Protein AF-K2CUT9-F1 (afdb_monomer)

Sequence (124 aa):
MNIKQYYDRSAELTLQHPWYREQVERYLLGALHSDATTDVTSKKLIPRHQTSQAVIRQNQPGVLAGVEEIGWLLRKHNLLLKKLKISGRSRDILLVERTVLNTLQRLSGIATLTQQLVRKVGRY

Structure (mmCIF, N/CA/C/O backbone):
data_AF-K2CUT9-F1
#
_entry.id   AF-K2CUT9-F1
#
loop_
_atom_site.group_PDB
_atom_site.id
_atom_site.type_symbol
_atom_site.label_atom_id
_atom_site.label_alt_id
_atom_site.label_comp_id
_atom_site.label_asym_id
_atom_site.label_entity_id
_atom_site.label_seq_id
_atom_site.pdbx_PDB_ins_code
_atom_site.Cartn_x
_atom_site.Cartn_y
_atom_site.Cartn_z
_atom_site.occupancy
_atom_site.B_iso_or_equiv
_atom_site.auth_seq_id
_atom_site.auth_comp_id
_atom_site.auth_asym_id
_atom_site.auth_atom_id
_atom_site.pdbx_PDB_model_num
ATOM 1 N N . MET A 1 1 ? -7.865 15.688 31.332 1.00 53.16 1 MET A N 1
ATOM 2 C CA . MET A 1 1 ? -6.684 15.573 30.447 1.00 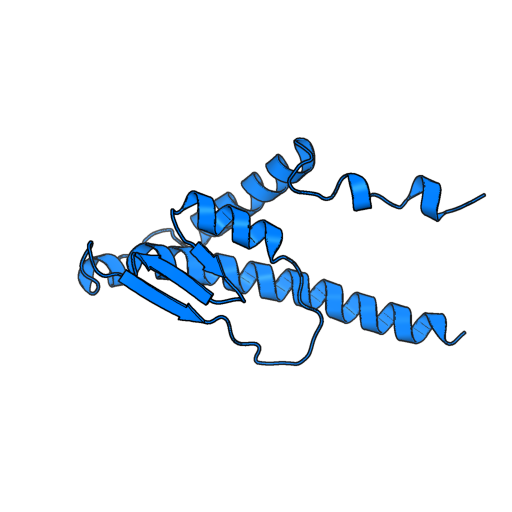53.16 1 MET A CA 1
ATOM 3 C C . MET A 1 1 ? -7.111 14.838 29.180 1.00 53.16 1 MET A C 1
ATOM 5 O O . MET A 1 1 ? -7.648 13.744 29.294 1.00 53.16 1 MET A O 1
ATOM 9 N N . ASN A 1 2 ? -7.002 15.456 27.999 1.00 73.00 2 ASN A N 1
ATOM 10 C CA . ASN A 1 2 ? -7.523 14.884 26.751 1.00 73.00 2 ASN A CA 1
ATOM 11 C C . ASN A 1 2 ? -6.479 13.949 26.121 1.00 73.00 2 ASN A C 1
ATOM 13 O O . ASN A 1 2 ? -5.518 14.410 25.515 1.00 73.00 2 ASN A O 1
ATOM 17 N N . ILE A 1 3 ? -6.665 12.635 26.275 1.00 74.38 3 ILE A N 1
ATOM 18 C CA . ILE A 1 3 ? -5.741 11.602 25.770 1.00 74.38 3 ILE A CA 1
ATOM 19 C C . ILE A 1 3 ? -5.513 11.742 24.256 1.00 74.38 3 ILE A C 1
ATOM 21 O O . ILE A 1 3 ? -4.394 11.541 23.788 1.00 74.38 3 ILE A O 1
ATOM 25 N N . LYS A 1 4 ? -6.526 12.164 23.483 1.00 72.06 4 LYS A N 1
ATOM 26 C CA . LYS A 1 4 ? -6.366 12.353 22.032 1.00 72.06 4 LYS A CA 1
ATOM 27 C C . LYS A 1 4 ? -5.315 13.406 21.696 1.00 72.06 4 LYS A C 1
ATOM 29 O O . LYS A 1 4 ? -4.566 13.219 20.754 1.00 72.06 4 LYS A O 1
ATOM 34 N N . GLN A 1 5 ? -5.202 14.464 22.493 1.00 71.69 5 GLN A N 1
ATOM 35 C CA . GLN A 1 5 ? -4.269 15.557 22.220 1.00 71.69 5 GLN A CA 1
ATOM 36 C C . GLN A 1 5 ? -2.791 15.135 22.323 1.00 71.69 5 GLN A C 1
ATOM 38 O O . GLN A 1 5 ? -1.944 15.765 21.702 1.00 71.69 5 GLN A O 1
ATOM 43 N N . TYR A 1 6 ? -2.480 14.075 23.078 1.00 74.69 6 TYR A N 1
ATOM 44 C CA . TYR A 1 6 ? -1.104 13.598 23.275 1.00 74.69 6 TYR A CA 1
ATOM 45 C C . TYR A 1 6 ? -0.740 12.377 22.420 1.00 74.69 6 TYR A C 1
ATOM 47 O O . TYR A 1 6 ? 0.433 12.181 22.118 1.00 74.69 6 TYR A O 1
ATOM 55 N N . TYR A 1 7 ? -1.723 11.554 22.040 1.00 77.75 7 TYR A N 1
ATOM 56 C CA . TYR A 1 7 ? -1.482 10.289 21.331 1.00 77.75 7 TYR A CA 1
ATOM 57 C C . TYR A 1 7 ? -1.935 10.295 19.866 1.00 77.75 7 TYR A C 1
ATOM 59 O O . TYR A 1 7 ? -1.589 9.375 19.124 1.00 77.75 7 TYR A O 1
ATOM 67 N N . ASP A 1 8 ? -2.696 11.300 19.427 1.00 84.25 8 ASP A N 1
ATOM 68 C CA . ASP A 1 8 ? -3.102 11.411 18.029 1.00 84.25 8 ASP A CA 1
ATOM 69 C C . ASP A 1 8 ? -1.947 11.940 17.171 1.00 84.25 8 ASP A C 1
ATOM 71 O O . ASP A 1 8 ? -1.636 13.129 17.151 1.00 84.25 8 ASP A O 1
ATOM 75 N N . ARG A 1 9 ? -1.301 11.019 16.454 1.00 84.25 9 ARG A N 1
ATOM 76 C CA . ARG A 1 9 ? -0.207 11.305 15.515 1.00 84.25 9 ARG A CA 1
ATOM 77 C C . ARG A 1 9 ? -0.690 11.345 14.064 1.00 84.25 9 ARG A C 1
ATOM 79 O O . ARG A 1 9 ? 0.133 11.328 13.155 1.00 84.25 9 ARG A O 1
ATOM 86 N N . SER A 1 10 ? -2.002 11.385 13.812 1.00 83.69 10 SER A N 1
ATOM 87 C CA . SER A 1 10 ? -2.563 11.323 12.450 1.00 83.69 10 SER A CA 1
ATOM 88 C C . SER A 1 10 ? -2.026 12.413 11.516 1.00 83.69 10 SER A C 1
ATOM 90 O O . SER A 1 10 ? -1.786 12.136 10.344 1.00 83.69 10 SER A O 1
ATOM 92 N N . ALA A 1 11 ? -1.750 13.613 12.035 1.00 84.88 11 ALA A N 1
ATOM 93 C CA . ALA A 1 11 ? -1.153 14.707 11.266 1.00 84.88 11 ALA A CA 1
ATOM 94 C C . ALA A 1 11 ? 0.288 14.414 10.792 1.00 84.88 11 ALA A C 1
ATOM 96 O O . ALA A 1 11 ? 0.714 14.908 9.748 1.00 84.88 11 ALA A O 1
ATOM 97 N N . GLU A 1 12 ? 1.035 13.595 11.536 1.00 86.81 12 GLU A N 1
ATOM 98 C CA . GLU A 1 12 ? 2.428 13.238 11.238 1.00 86.81 12 GLU A CA 1
ATOM 9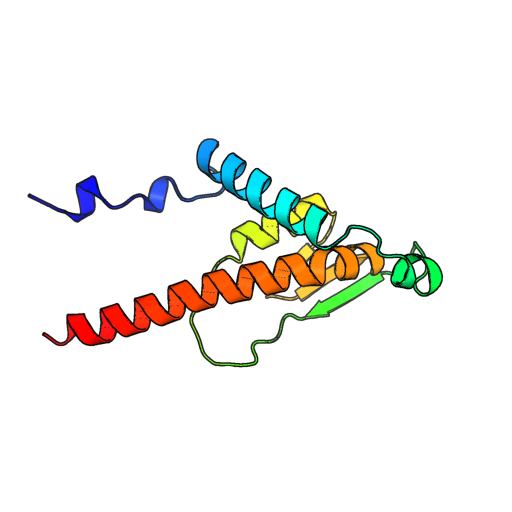9 C C . GLU A 1 12 ? 2.544 11.974 10.374 1.00 86.81 12 GLU A C 1
ATOM 101 O O . GLU A 1 12 ? 3.537 11.789 9.672 1.00 86.81 12 GLU A O 1
ATOM 106 N N . LEU A 1 13 ? 1.529 11.104 10.397 1.00 88.44 13 LEU A N 1
ATOM 107 C CA . LEU A 1 13 ? 1.477 9.848 9.639 1.00 88.44 13 LEU A CA 1
ATOM 108 C C . LEU A 1 13 ? 1.001 10.070 8.196 1.00 88.44 13 LEU A C 1
ATOM 110 O O . LEU A 1 13 ? 0.095 9.395 7.712 1.00 88.44 13 LEU A O 1
ATOM 114 N N . THR A 1 14 ? 1.602 11.042 7.512 1.00 91.56 14 THR A N 1
ATOM 115 C CA . THR A 1 14 ? 1.277 11.398 6.126 1.00 91.56 14 THR A CA 1
ATOM 116 C C . THR A 1 14 ? 2.539 11.423 5.280 1.00 91.56 14 THR A C 1
ATOM 118 O O . THR A 1 14 ? 3.611 11.805 5.755 1.00 91.56 14 THR A O 1
ATOM 121 N N . LEU A 1 15 ? 2.443 11.092 3.987 1.00 90.62 15 LEU A N 1
ATOM 122 C CA . LEU A 1 15 ? 3.614 11.154 3.099 1.00 90.62 15 LEU A CA 1
ATOM 123 C C . LEU A 1 15 ? 4.150 12.575 2.893 1.00 90.62 15 LEU A C 1
ATOM 125 O O . LEU A 1 15 ? 5.224 12.743 2.312 1.00 90.62 15 LEU A O 1
ATOM 129 N N . GLN A 1 16 ? 3.425 13.607 3.324 1.00 90.62 16 GLN A N 1
ATOM 130 C CA . GLN A 1 16 ? 3.907 14.987 3.327 1.00 90.62 16 GLN A CA 1
ATOM 131 C C . GLN A 1 16 ? 4.948 15.213 4.429 1.00 90.62 16 GLN A C 1
ATOM 133 O O . GLN A 1 16 ? 5.855 16.023 4.246 1.00 90.62 16 GLN A O 1
ATOM 138 N N . HIS A 1 17 ? 4.869 14.454 5.524 1.00 93.94 17 HIS A N 1
ATOM 139 C CA . HIS A 1 17 ? 5.803 14.553 6.633 1.00 93.94 17 HIS A CA 1
ATOM 140 C C . HIS A 1 17 ? 7.139 13.849 6.300 1.00 93.94 17 HIS A C 1
ATOM 142 O O . HIS A 1 17 ? 7.138 12.643 6.021 1.00 93.94 17 HIS A O 1
ATOM 148 N N . PRO A 1 18 ? 8.297 14.545 6.351 1.00 93.19 18 PRO A N 1
ATOM 149 C CA . PRO A 1 18 ? 9.582 14.000 5.899 1.00 93.19 18 PRO A CA 1
ATOM 150 C C . PRO A 1 18 ? 9.993 12.705 6.604 1.00 93.19 18 PRO A C 1
ATOM 152 O O . PRO A 1 18 ? 10.334 11.727 5.944 1.00 93.19 18 PRO A O 1
ATOM 155 N N . TRP A 1 19 ? 9.890 12.673 7.937 1.00 94.06 19 TRP A N 1
ATOM 156 C CA . TRP A 1 19 ? 10.247 11.492 8.730 1.00 94.06 19 TRP A CA 1
ATOM 157 C C . TRP A 1 19 ? 9.397 10.268 8.365 1.00 94.06 19 TRP A C 1
ATOM 159 O O . TRP A 1 19 ? 9.928 9.172 8.203 1.00 94.06 19 TRP A O 1
ATOM 169 N N . TYR A 1 20 ? 8.083 10.445 8.201 1.00 94.19 20 TYR A N 1
ATOM 170 C CA . TYR A 1 20 ? 7.188 9.334 7.888 1.00 94.19 20 TYR A CA 1
ATOM 171 C C . TYR A 1 20 ? 7.466 8.809 6.479 1.00 94.19 20 TYR A C 1
ATOM 173 O O . TYR A 1 20 ? 7.602 7.602 6.282 1.00 94.19 20 TYR A O 1
ATOM 181 N N . ARG A 1 21 ? 7.650 9.719 5.512 1.00 94.06 21 ARG A N 1
ATOM 182 C CA . ARG A 1 21 ? 8.057 9.365 4.150 1.00 94.06 21 ARG A CA 1
ATOM 183 C C . ARG A 1 21 ? 9.352 8.556 4.137 1.00 94.06 21 ARG A C 1
ATOM 185 O O . ARG A 1 21 ? 9.407 7.551 3.440 1.00 94.06 21 ARG A O 1
ATOM 192 N N . GLU A 1 22 ? 10.360 8.959 4.908 1.00 95.38 22 GLU A N 1
ATOM 193 C CA . GLU A 1 22 ? 11.632 8.235 4.998 1.00 95.38 22 GLU A CA 1
ATOM 194 C C . GLU A 1 22 ? 11.438 6.808 5.536 1.00 95.38 22 GLU A C 1
ATOM 196 O O . GLU A 1 22 ? 12.025 5.860 5.016 1.00 95.38 22 GLU A O 1
ATOM 201 N N . GLN A 1 23 ? 10.584 6.619 6.549 1.00 94.69 23 GLN A N 1
ATOM 202 C CA . GLN A 1 23 ? 10.268 5.278 7.057 1.00 94.69 23 GLN A CA 1
ATOM 203 C C . GLN A 1 23 ? 9.539 4.421 6.022 1.00 94.69 23 GLN A C 1
ATOM 205 O O . GLN A 1 23 ? 9.891 3.255 5.834 1.00 94.69 23 GLN A O 1
ATOM 210 N N . VAL A 1 24 ? 8.551 4.997 5.334 1.00 94.81 24 VAL A N 1
ATOM 211 C CA . VAL A 1 24 ? 7.817 4.315 4.261 1.00 94.81 24 VAL A CA 1
ATOM 212 C C . VAL A 1 24 ? 8.767 3.919 3.136 1.00 94.81 24 VAL A C 1
ATOM 214 O O . VAL A 1 24 ? 8.743 2.775 2.690 1.00 94.81 24 VAL A O 1
ATOM 217 N N . GLU A 1 25 ? 9.646 4.825 2.716 1.00 94.94 25 GLU A N 1
ATOM 218 C CA . GLU A 1 25 ? 10.653 4.561 1.693 1.00 94.94 25 GLU A CA 1
ATOM 219 C C . GLU A 1 25 ? 11.587 3.421 2.103 1.00 94.94 25 GLU A C 1
ATOM 221 O O . GLU A 1 25 ? 11.735 2.450 1.357 1.00 94.94 25 GLU A O 1
ATOM 226 N N . ARG A 1 26 ? 12.162 3.497 3.307 1.00 95.50 26 ARG A N 1
ATOM 227 C CA . ARG A 1 26 ? 13.049 2.463 3.854 1.00 95.50 26 ARG A CA 1
ATOM 228 C C . ARG A 1 26 ? 12.371 1.094 3.851 1.00 95.50 26 ARG A C 1
ATOM 230 O O . ARG A 1 26 ? 12.965 0.114 3.407 1.00 95.50 26 ARG A O 1
ATOM 237 N N . TYR A 1 27 ? 11.125 1.034 4.321 1.00 94.50 27 TYR A N 1
ATOM 238 C CA . TYR A 1 27 ? 10.365 -0.209 4.395 1.00 94.50 27 TYR A CA 1
ATOM 239 C C . TYR A 1 27 ? 10.030 -0.763 3.007 1.00 94.50 27 TYR A C 1
ATOM 241 O O . TYR A 1 27 ? 10.323 -1.923 2.730 1.00 94.50 27 TYR A O 1
ATOM 249 N N . LEU A 1 28 ? 9.437 0.049 2.126 1.00 95.00 28 LEU A N 1
ATOM 250 C CA . LEU A 1 28 ? 8.949 -0.416 0.825 1.00 95.00 28 LEU A CA 1
ATOM 251 C C . LEU A 1 28 ? 10.083 -0.796 -0.121 1.00 95.00 28 LEU A C 1
ATOM 253 O O . LEU A 1 28 ? 9.972 -1.798 -0.822 1.00 95.00 28 LEU A O 1
ATOM 257 N N . LEU A 1 29 ? 11.181 -0.037 -0.133 1.00 93.44 29 LEU A N 1
ATOM 258 C CA . LEU A 1 29 ? 12.349 -0.397 -0.936 1.00 93.44 29 LEU 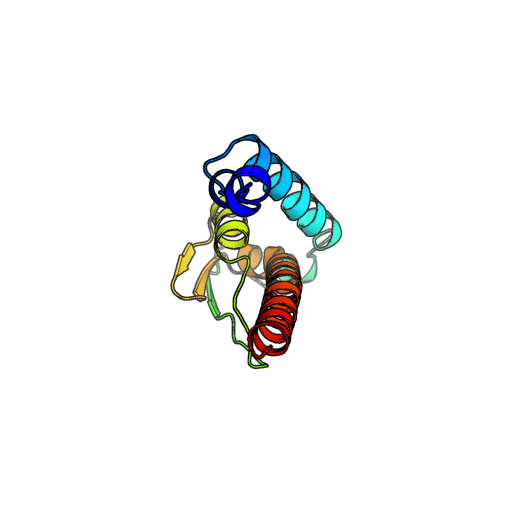A CA 1
ATOM 259 C C . LEU A 1 29 ? 13.057 -1.629 -0.382 1.00 93.44 29 LEU A C 1
ATOM 261 O O . LEU A 1 29 ? 13.495 -2.467 -1.166 1.00 93.44 29 LEU A O 1
ATOM 265 N N . GLY A 1 30 ? 13.148 -1.755 0.946 1.00 93.19 30 GLY A N 1
ATOM 266 C CA . GLY A 1 30 ? 13.681 -2.954 1.584 1.00 93.19 30 GLY A CA 1
ATOM 267 C C . GLY A 1 30 ? 12.860 -4.191 1.221 1.00 93.19 30 GLY A C 1
ATOM 268 O O . GLY A 1 30 ? 13.416 -5.180 0.753 1.00 93.19 30 GLY A O 1
ATOM 269 N N . ALA A 1 31 ? 11.534 -4.101 1.340 1.00 91.44 31 ALA A N 1
ATOM 270 C CA . ALA A 1 31 ? 10.617 -5.174 0.967 1.00 91.44 31 ALA A CA 1
ATOM 271 C C . ALA A 1 31 ? 10.712 -5.526 -0.527 1.00 91.44 31 ALA A C 1
ATOM 273 O O . ALA A 1 31 ? 10.799 -6.702 -0.871 1.00 91.44 31 ALA A O 1
ATOM 274 N N . LEU A 1 32 ? 10.778 -4.520 -1.408 1.00 91.50 32 LEU A N 1
ATOM 275 C CA . LEU A 1 32 ? 10.954 -4.746 -2.841 1.00 91.50 32 LEU A CA 1
ATOM 276 C C . LEU A 1 32 ? 12.285 -5.432 -3.147 1.00 91.50 32 LEU A C 1
ATOM 278 O O . LEU A 1 32 ? 12.323 -6.356 -3.949 1.00 91.50 32 LEU A O 1
ATOM 282 N N . HIS A 1 33 ? 13.375 -5.009 -2.511 1.00 89.50 33 HIS A N 1
ATOM 283 C CA . HIS A 1 33 ? 14.681 -5.634 -2.694 1.00 89.50 33 HIS A CA 1
ATOM 284 C C . HIS A 1 33 ? 14.672 -7.108 -2.266 1.00 89.50 33 HIS A C 1
ATOM 286 O O . HIS A 1 33 ? 15.213 -7.959 -2.975 1.00 89.50 33 HIS A O 1
ATOM 292 N N . SER A 1 34 ? 14.018 -7.415 -1.142 1.00 83.81 34 SER A N 1
ATOM 293 C CA . SER A 1 34 ? 13.834 -8.788 -0.670 1.00 83.81 34 SER A CA 1
ATOM 294 C C . SER A 1 34 ? 12.988 -9.630 -1.631 1.00 83.81 34 SER A C 1
ATOM 296 O O . SER A 1 34 ? 13.340 -10.779 -1.881 1.00 83.81 34 SER A O 1
ATOM 298 N N . ASP A 1 35 ? 11.918 -9.070 -2.202 1.00 80.62 35 ASP A N 1
ATOM 299 C CA . ASP A 1 35 ? 11.006 -9.791 -3.102 1.00 80.62 35 ASP A CA 1
ATOM 300 C C . ASP A 1 35 ? 11.546 -9.941 -4.540 1.00 80.62 35 ASP A C 1
ATOM 302 O O . ASP A 1 35 ? 11.256 -10.930 -5.216 1.00 80.62 35 ASP A O 1
ATOM 306 N N . ALA A 1 36 ? 12.314 -8.966 -5.032 1.00 71.75 36 ALA A N 1
ATOM 307 C CA . ALA A 1 36 ? 12.666 -8.816 -6.448 1.00 71.75 36 ALA A CA 1
ATOM 308 C C . ALA A 1 36 ? 14.081 -9.296 -6.811 1.00 71.75 36 ALA A C 1
ATOM 310 O O . ALA A 1 36 ? 14.635 -8.891 -7.840 1.00 71.75 36 ALA A O 1
ATOM 311 N N . THR A 1 37 ? 14.683 -10.156 -5.987 1.00 61.53 37 THR A N 1
ATOM 312 C CA . THR A 1 37 ? 16.114 -10.492 -6.057 1.00 61.53 37 THR A CA 1
ATOM 313 C C . THR A 1 37 ? 16.540 -11.027 -7.428 1.00 61.53 37 THR A C 1
ATOM 315 O O . THR A 1 37 ? 17.660 -10.755 -7.861 1.00 61.53 37 THR A O 1
ATOM 318 N N . THR A 1 38 ? 15.662 -11.701 -8.188 1.00 58.91 38 THR A N 1
ATOM 319 C CA . THR A 1 38 ? 15.842 -11.850 -9.645 1.00 58.91 38 THR A CA 1
ATOM 320 C C . THR A 1 38 ? 14.534 -12.200 -10.366 1.00 58.91 38 THR A C 1
ATOM 322 O O . THR A 1 38 ? 14.164 -13.365 -10.477 1.00 58.91 38 THR A O 1
ATOM 325 N N . ASP A 1 39 ? 13.847 -11.213 -10.946 1.00 68.19 39 ASP A N 1
ATOM 326 C CA . ASP A 1 39 ? 12.736 -11.489 -11.873 1.00 68.19 39 ASP A CA 1
ATOM 327 C C . ASP A 1 39 ? 13.274 -11.936 -13.252 1.00 68.19 39 ASP A C 1
ATOM 329 O O . ASP A 1 39 ? 13.384 -11.157 -14.206 1.00 68.19 39 ASP A O 1
ATOM 333 N N . VAL A 1 40 ? 13.738 -13.188 -13.334 1.00 73.12 40 VAL A N 1
ATOM 334 C CA . VAL A 1 40 ? 14.330 -13.773 -14.553 1.00 73.12 40 VAL A CA 1
ATOM 335 C C . VAL A 1 40 ? 13.257 -14.175 -15.565 1.00 73.12 40 VAL A C 1
ATOM 337 O O . VAL A 1 40 ? 13.489 -14.117 -16.774 1.00 73.12 40 VAL A O 1
ATOM 340 N N . THR A 1 41 ? 12.087 -14.590 -15.080 1.00 73.56 41 THR A N 1
ATOM 341 C CA . THR A 1 41 ? 10.985 -15.121 -15.889 1.00 73.56 41 THR A CA 1
ATOM 342 C C . THR A 1 41 ? 10.292 -14.009 -16.663 1.00 73.56 41 THR A C 1
ATOM 344 O O . THR A 1 41 ? 10.186 -14.115 -17.887 1.00 73.56 41 THR A O 1
ATOM 347 N N . SER A 1 42 ? 9.935 -12.889 -16.024 1.00 75.75 42 SER A N 1
ATOM 348 C CA . SER A 1 42 ? 9.322 -11.758 -16.733 1.00 75.75 42 SER A CA 1
ATOM 349 C C . SER A 1 42 ? 10.288 -11.150 -17.745 1.00 75.75 42 SER A C 1
ATOM 351 O O . SER A 1 42 ? 9.888 -10.766 -18.844 1.00 75.75 42 SER A O 1
ATOM 353 N N . LYS A 1 43 ? 11.592 -11.109 -17.437 1.00 76.69 43 LYS A N 1
ATOM 354 C CA . LYS A 1 43 ? 12.607 -10.613 -18.381 1.00 76.69 43 LYS A CA 1
ATOM 355 C C . LYS A 1 43 ? 12.695 -11.449 -19.660 1.00 76.69 43 LYS A C 1
ATOM 357 O O . LYS A 1 43 ? 13.003 -10.863 -20.702 1.00 76.69 43 LYS A O 1
ATOM 362 N N . LYS A 1 44 ? 12.436 -12.761 -19.578 1.00 79.19 44 LYS A N 1
ATOM 363 C CA . LYS A 1 44 ? 12.463 -13.697 -20.714 1.00 79.19 44 LYS A CA 1
ATOM 364 C C . LYS A 1 44 ? 11.135 -13.762 -21.473 1.00 79.19 44 LYS A C 1
ATOM 366 O O . LYS A 1 44 ? 11.164 -13.881 -22.690 1.00 79.19 44 LYS A O 1
ATOM 371 N N . LEU A 1 45 ? 10.002 -13.676 -20.777 1.00 86.12 45 LEU A N 1
ATOM 372 C CA . LEU A 1 45 ? 8.677 -13.920 -21.365 1.00 86.12 45 LEU A CA 1
ATOM 373 C C . LEU A 1 45 ? 7.950 -12.647 -21.821 1.00 86.12 45 LEU A C 1
ATOM 375 O O . LEU A 1 45 ? 7.162 -12.698 -22.759 1.00 86.12 45 LEU A O 1
ATOM 379 N N . ILE A 1 46 ? 8.202 -11.504 -21.179 1.00 87.50 46 ILE A N 1
ATOM 380 C CA . ILE A 1 46 ? 7.447 -10.262 -21.404 1.00 87.50 46 ILE A CA 1
ATOM 381 C C . ILE A 1 46 ? 8.315 -9.275 -22.190 1.00 87.50 46 ILE A C 1
ATOM 383 O O . ILE A 1 46 ? 9.363 -8.887 -21.677 1.00 87.50 46 ILE A O 1
ATOM 387 N N . PRO A 1 47 ? 7.941 -8.796 -23.387 1.00 88.62 47 PRO A N 1
ATOM 388 C CA . PRO A 1 47 ? 8.685 -7.757 -24.106 1.00 88.62 47 PRO A CA 1
ATOM 389 C C . PRO A 1 47 ? 8.873 -6.465 -23.291 1.00 88.62 47 PRO A C 1
ATOM 391 O O . PRO A 1 47 ? 8.000 -6.060 -22.525 1.00 88.62 47 PRO A O 1
ATOM 394 N N . ARG A 1 48 ? 10.011 -5.773 -23.463 1.00 83.75 48 ARG A N 1
ATOM 395 C CA . ARG A 1 48 ? 10.349 -4.552 -22.688 1.00 83.75 48 ARG A CA 1
ATOM 396 C C . ARG A 1 48 ? 9.328 -3.418 -22.843 1.00 83.75 48 ARG A C 1
ATOM 398 O O . ARG A 1 48 ? 9.172 -2.614 -21.931 1.00 83.75 48 ARG A O 1
ATOM 405 N N . HIS A 1 49 ? 8.677 -3.350 -23.997 1.00 88.81 49 HIS A N 1
ATOM 406 C CA . HIS A 1 49 ? 7.744 -2.289 -24.390 1.00 88.81 49 HIS A CA 1
ATOM 407 C C . HIS A 1 49 ? 6.280 -2.654 -24.110 1.00 88.81 49 HIS A C 1
ATOM 409 O O . HIS A 1 49 ? 5.405 -1.813 -24.292 1.00 88.81 49 HIS A O 1
ATOM 415 N N . GLN A 1 50 ? 5.997 -3.885 -23.666 1.00 93.50 50 GLN A N 1
ATOM 416 C CA . GLN A 1 50 ? 4.628 -4.314 -23.408 1.00 93.50 50 GLN A CA 1
ATOM 417 C C . GLN A 1 50 ? 4.057 -3.567 -22.200 1.00 93.50 50 GLN A C 1
ATOM 419 O O . GLN A 1 50 ? 4.551 -3.698 -21.075 1.00 93.50 50 GLN A O 1
ATOM 424 N N . THR A 1 51 ? 2.968 -2.837 -22.413 1.00 94.88 51 THR A N 1
ATOM 425 C CA . THR A 1 51 ? 2.177 -2.216 -21.350 1.00 94.88 51 THR A CA 1
ATOM 426 C C . THR A 1 51 ? 0.992 -3.096 -20.976 1.00 94.88 51 THR A C 1
ATOM 428 O O . THR A 1 51 ? 0.506 -3.894 -21.778 1.00 94.88 51 THR A O 1
ATOM 431 N N . SER A 1 52 ? 0.543 -2.984 -19.731 1.00 95.12 52 SER A N 1
ATOM 432 C CA . SER A 1 52 ? -0.629 -3.705 -19.242 1.00 95.12 52 SER A CA 1
ATOM 433 C C . SER A 1 52 ? -1.351 -2.914 -18.160 1.00 95.12 52 SER A C 1
ATOM 435 O O . SER A 1 52 ? -0.869 -1.888 -17.664 1.00 95.12 52 SER A O 1
ATOM 437 N N . GLN A 1 53 ? -2.548 -3.394 -17.833 1.00 96.81 53 GLN A N 1
ATOM 438 C CA . GLN A 1 53 ? -3.329 -2.929 -16.705 1.00 96.81 53 GLN A CA 1
ATOM 439 C C . GLN A 1 53 ? -3.582 -4.103 -15.761 1.00 96.81 53 GLN A C 1
ATOM 441 O O . GLN A 1 53 ? -4.115 -5.130 -16.174 1.00 96.81 53 GLN A O 1
ATOM 446 N N . ALA A 1 54 ? -3.244 -3.921 -14.490 1.00 96.00 54 ALA A N 1
ATOM 447 C CA . ALA A 1 54 ? -3.579 -4.840 -13.413 1.00 96.00 54 ALA A C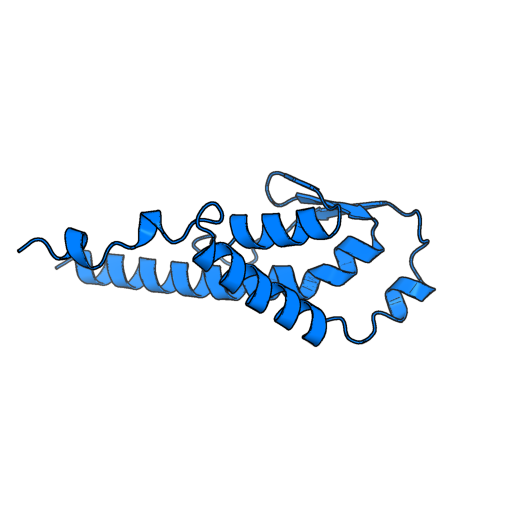A 1
ATOM 448 C C . ALA A 1 54 ? -4.697 -4.252 -12.547 1.00 96.00 54 ALA A C 1
ATOM 450 O O . ALA A 1 54 ? -4.829 -3.034 -12.413 1.00 96.00 54 ALA A O 1
ATOM 451 N N . VAL A 1 55 ? -5.513 -5.120 -11.952 1.00 96.75 55 VAL A N 1
ATOM 452 C CA . VAL A 1 55 ? -6.598 -4.729 -11.045 1.00 96.75 55 VAL A CA 1
ATOM 453 C C . VAL A 1 55 ? -6.397 -5.446 -9.723 1.00 96.75 55 VAL A C 1
ATOM 455 O O . VAL A 1 55 ? -6.421 -6.673 -9.680 1.00 96.75 55 VAL A O 1
ATOM 458 N N . ILE A 1 56 ? -6.249 -4.683 -8.644 1.00 95.88 56 ILE A N 1
ATOM 459 C CA . ILE A 1 56 ? -6.213 -5.245 -7.297 1.00 95.88 56 ILE A CA 1
ATOM 460 C C . ILE A 1 56 ? -7.651 -5.590 -6.910 1.00 95.88 56 ILE A C 1
ATOM 462 O O . ILE A 1 56 ? -8.516 -4.714 -6.844 1.00 95.88 56 ILE A O 1
ATOM 466 N N . ARG A 1 57 ? -7.911 -6.878 -6.677 1.00 95.38 57 ARG A N 1
ATOM 467 C CA . ARG A 1 57 ? -9.213 -7.380 -6.230 1.00 95.38 57 ARG A CA 1
ATOM 468 C C . ARG A 1 57 ? -9.139 -7.825 -4.779 1.00 95.38 57 ARG A C 1
ATOM 470 O O . ARG A 1 57 ? -8.183 -8.469 -4.359 1.00 95.38 57 ARG A O 1
ATOM 477 N N . GLN A 1 58 ? -10.171 -7.475 -4.025 1.00 93.12 58 GLN A N 1
ATOM 478 C CA . GLN A 1 58 ? -10.340 -7.904 -2.648 1.00 93.12 58 GLN A CA 1
ATOM 479 C C . GLN A 1 58 ? -11.002 -9.285 -2.622 1.00 93.12 58 GLN A C 1
ATOM 481 O O . GLN A 1 58 ? -12.094 -9.450 -3.158 1.00 93.12 58 GLN A O 1
ATOM 486 N N . ASN A 1 59 ? -10.356 -10.255 -1.972 1.00 93.50 59 ASN A N 1
ATOM 487 C CA . ASN A 1 59 ? -10.885 -11.620 -1.841 1.00 93.50 59 ASN A CA 1
ATOM 488 C C . ASN A 1 59 ? -11.654 -11.851 -0.531 1.00 93.50 59 ASN A C 1
ATOM 490 O O . ASN A 1 59 ? -12.326 -12.866 -0.387 1.00 93.50 59 ASN A O 1
ATOM 494 N N . GLN A 1 60 ? -11.544 -10.935 0.435 1.00 94.12 60 GLN A N 1
ATOM 495 C CA . GLN A 1 60 ? -12.202 -11.023 1.740 1.00 94.12 60 GLN A CA 1
ATOM 496 C C . GLN A 1 60 ? -12.626 -9.631 2.218 1.00 94.12 60 GLN A C 1
ATOM 498 O O . GLN A 1 60 ? -11.857 -8.687 2.027 1.00 94.12 60 GLN A O 1
ATOM 503 N N . PRO A 1 61 ? -13.801 -9.476 2.854 1.00 95.25 61 PRO A N 1
ATOM 504 C CA . PRO A 1 61 ? -14.260 -8.184 3.359 1.00 95.25 61 PRO A CA 1
ATOM 505 C C . PRO A 1 61 ? -13.330 -7.643 4.453 1.00 95.25 61 PRO A C 1
ATOM 507 O O . PRO A 1 61 ? -12.800 -8.396 5.267 1.00 95.25 61 PRO A O 1
ATOM 510 N N . GLY A 1 62 ? -13.151 -6.323 4.492 1.00 94.88 62 GLY A N 1
ATOM 511 C CA . GLY A 1 62 ? -12.242 -5.670 5.431 1.00 94.88 62 GLY A CA 1
ATOM 512 C C . GLY A 1 62 ? -12.082 -4.176 5.165 1.00 94.88 62 GLY A C 1
ATOM 513 O O . GLY A 1 62 ? -12.672 -3.629 4.232 1.00 94.88 62 GLY A O 1
ATOM 514 N N . VAL A 1 63 ? -11.276 -3.528 6.000 1.00 97.00 63 VAL A N 1
ATOM 515 C CA . VAL A 1 63 ? -10.898 -2.117 5.882 1.00 97.00 63 VAL A CA 1
ATOM 516 C C . VAL A 1 63 ? -9.651 -2.009 5.015 1.00 97.00 63 VAL A C 1
ATOM 518 O O . VAL A 1 63 ? -8.617 -2.578 5.349 1.00 97.00 63 VAL A O 1
ATOM 521 N N . LEU A 1 64 ? -9.743 -1.262 3.915 1.00 96.25 64 LEU A N 1
ATOM 522 C CA . LEU A 1 64 ? -8.603 -0.985 3.045 1.00 96.25 64 LEU A CA 1
ATOM 523 C C . LEU A 1 64 ? -7.673 0.045 3.701 1.00 96.25 64 LEU A C 1
ATOM 525 O O . LEU A 1 64 ? -8.110 1.146 4.031 1.00 96.25 64 LEU A O 1
ATOM 529 N N . ALA A 1 65 ? -6.393 -0.298 3.837 1.00 95.94 65 ALA A N 1
ATOM 530 C CA . ALA A 1 65 ? -5.353 0.594 4.348 1.00 95.94 65 ALA A CA 1
ATOM 531 C C . ALA A 1 65 ? -4.046 0.435 3.554 1.00 95.94 65 ALA A C 1
ATOM 533 O O . ALA A 1 65 ? -3.797 -0.623 2.972 1.00 95.94 65 ALA A O 1
ATOM 534 N N . GLY A 1 66 ? -3.212 1.481 3.530 1.00 94.75 66 GLY A N 1
ATOM 535 C CA . GLY A 1 66 ? -1.904 1.452 2.860 1.00 94.75 66 GLY A CA 1
ATOM 536 C C . GLY A 1 66 ? -1.887 1.904 1.394 1.00 94.75 66 GLY A C 1
ATOM 537 O O . GLY A 1 66 ? -0.917 1.656 0.677 1.00 94.75 66 GLY A O 1
ATOM 538 N N . VAL A 1 67 ? -2.983 2.490 0.898 1.00 95.81 67 VAL A N 1
ATOM 539 C CA . VAL A 1 67 ? -3.140 2.858 -0.524 1.00 95.81 67 VAL A CA 1
ATOM 540 C C . VAL A 1 67 ? -2.234 4.025 -0.922 1.00 95.81 67 VAL A C 1
ATOM 542 O O . VAL A 1 67 ? -1.802 4.113 -2.073 1.00 95.81 67 VAL A O 1
ATOM 545 N N . GLU A 1 68 ? -1.945 4.932 0.005 1.00 94.62 68 GLU A N 1
ATOM 546 C CA . GLU A 1 68 ? -1.130 6.110 -0.275 1.00 94.62 68 GLU A CA 1
ATOM 547 C C . GLU A 1 68 ? 0.347 5.721 -0.442 1.00 94.62 68 GLU A C 1
ATOM 549 O O . GLU A 1 68 ? 1.012 6.132 -1.398 1.00 94.62 68 GLU A O 1
ATOM 554 N N . GLU A 1 69 ? 0.817 4.847 0.441 1.00 95.19 69 GLU A N 1
ATOM 555 C CA . GLU A 1 69 ? 2.169 4.318 0.545 1.00 95.19 69 GLU A CA 1
ATOM 556 C C . GLU A 1 69 ? 2.507 3.445 -0.665 1.00 95.19 69 GLU A C 1
ATOM 558 O O . GLU A 1 69 ? 3.525 3.660 -1.327 1.00 95.19 69 GLU A O 1
ATOM 563 N N . ILE A 1 70 ? 1.614 2.525 -1.050 1.00 96.19 70 ILE A N 1
ATOM 564 C CA . ILE A 1 70 ? 1.792 1.778 -2.306 1.00 96.19 70 ILE A CA 1
ATOM 565 C C . ILE A 1 70 ? 1.676 2.700 -3.521 1.00 96.19 70 ILE A C 1
ATOM 567 O O . ILE A 1 70 ? 2.403 2.524 -4.494 1.00 96.19 70 ILE A O 1
ATOM 571 N N . GLY A 1 71 ? 0.832 3.736 -3.463 1.00 96.12 71 GLY A N 1
ATOM 572 C CA . GLY A 1 71 ? 0.760 4.763 -4.499 1.00 96.12 71 GLY A CA 1
ATOM 573 C C . GLY A 1 71 ? 2.093 5.490 -4.700 1.00 96.12 71 GLY A C 1
ATOM 574 O O . GLY A 1 71 ? 2.454 5.807 -5.834 1.00 96.12 71 GLY A O 1
ATOM 575 N N . TRP A 1 72 ? 2.849 5.723 -3.627 1.00 95.44 72 TRP A N 1
ATOM 576 C CA . TRP A 1 72 ? 4.199 6.282 -3.698 1.00 95.44 72 TRP A CA 1
ATOM 577 C C . TRP A 1 72 ? 5.188 5.329 -4.372 1.00 95.44 72 TRP A C 1
ATOM 579 O O . TRP A 1 72 ? 5.890 5.752 -5.293 1.00 95.44 72 TRP A O 1
ATOM 589 N N . LEU A 1 73 ? 5.187 4.045 -3.996 1.00 95.56 73 LEU A N 1
ATOM 590 C CA . LEU A 1 73 ? 6.051 3.034 -4.618 1.00 95.56 73 LEU A CA 1
ATOM 591 C C . LEU A 1 73 ? 5.770 2.907 -6.120 1.00 95.56 73 LEU A C 1
ATOM 593 O O . LEU A 1 73 ? 6.690 2.929 -6.933 1.00 95.56 73 LEU A O 1
ATOM 597 N N . LEU A 1 74 ? 4.492 2.847 -6.499 1.00 96.38 74 LEU A N 1
ATOM 598 C CA . LEU A 1 74 ? 4.071 2.761 -7.897 1.00 96.38 74 LEU A CA 1
ATOM 599 C C . LEU A 1 74 ? 4.575 3.958 -8.711 1.00 96.38 74 LEU A C 1
ATOM 601 O O . LEU A 1 74 ? 5.174 3.765 -9.769 1.00 96.38 74 LEU A O 1
ATOM 605 N N . ARG A 1 75 ? 4.427 5.186 -8.195 1.00 95.69 75 ARG A N 1
ATOM 606 C CA . ARG A 1 75 ? 4.952 6.390 -8.861 1.00 95.69 75 ARG A CA 1
ATOM 607 C C . ARG A 1 75 ? 6.468 6.334 -9.046 1.00 95.69 75 ARG A C 1
ATOM 609 O O . ARG A 1 75 ? 6.948 6.705 -10.113 1.00 95.69 75 ARG A O 1
ATOM 616 N N . LYS A 1 76 ? 7.213 5.823 -8.059 1.00 94.00 76 LYS A N 1
ATOM 617 C CA . LYS A 1 76 ? 8.675 5.656 -8.146 1.00 94.00 76 LYS A CA 1
ATOM 618 C C . LYS A 1 76 ? 9.101 4.710 -9.279 1.00 94.00 76 LYS A C 1
ATOM 620 O O . LYS A 1 76 ? 10.171 4.890 -9.849 1.00 94.00 76 LYS A O 1
ATOM 625 N N . HIS A 1 77 ? 8.240 3.762 -9.650 1.00 93.81 77 HIS A N 1
ATOM 626 C CA . HIS A 1 77 ? 8.440 2.827 -10.762 1.00 93.81 77 HIS A CA 1
ATOM 627 C C . HIS A 1 77 ? 7.698 3.225 -12.055 1.00 93.81 77 HIS A C 1
ATOM 629 O O . HIS A 1 77 ? 7.529 2.395 -12.943 1.00 93.81 77 HIS A O 1
ATOM 635 N N . ASN A 1 78 ? 7.277 4.489 -12.201 1.00 95.31 78 ASN A N 1
ATOM 636 C CA . ASN A 1 78 ? 6.529 4.994 -13.365 1.00 95.31 78 ASN A CA 1
ATOM 637 C C . ASN A 1 78 ? 5.200 4.257 -13.627 1.00 95.31 78 ASN A C 1
ATOM 639 O O . ASN A 1 78 ? 4.763 4.118 -14.772 1.00 95.31 78 ASN A O 1
ATOM 643 N N . LEU A 1 79 ? 4.548 3.787 -12.564 1.00 96.56 79 LEU A N 1
ATOM 644 C CA . LEU A 1 79 ? 3.244 3.137 -12.610 1.00 96.56 79 LEU A CA 1
ATOM 645 C C . LEU A 1 79 ? 2.150 4.092 -12.120 1.00 96.56 79 LEU A C 1
ATOM 647 O O . LEU A 1 79 ? 2.322 4.837 -11.154 1.00 96.56 79 LEU A O 1
ATOM 651 N N . LEU A 1 80 ? 0.994 4.047 -12.780 1.00 96.38 80 LEU A N 1
ATOM 652 C CA . LEU A 1 80 ? -0.164 4.879 -12.462 1.00 96.38 80 LEU A CA 1
ATOM 653 C C . LEU A 1 80 ? -1.200 4.070 -11.686 1.00 96.38 80 LEU A C 1
ATOM 655 O O . LEU A 1 80 ? -1.673 3.049 -12.180 1.00 96.38 80 LEU A O 1
ATOM 659 N N . LEU A 1 81 ? -1.602 4.554 -10.509 1.00 96.94 81 LEU A N 1
ATOM 660 C CA . LEU A 1 81 ? -2.678 3.969 -9.708 1.00 96.94 81 LEU A CA 1
ATOM 661 C C . LEU A 1 81 ? -3.963 4.794 -9.845 1.00 96.94 81 LEU A C 1
ATOM 663 O O . LEU A 1 81 ? -3.994 5.967 -9.479 1.00 96.94 81 LEU A O 1
ATOM 667 N N . LYS A 1 82 ? -5.053 4.175 -10.309 1.00 95.25 82 LYS A N 1
ATOM 668 C CA . LYS A 1 82 ? -6.389 4.790 -10.361 1.00 95.25 82 LYS A CA 1
ATOM 669 C C . LYS A 1 82 ? -7.455 3.781 -9.958 1.00 95.25 82 LYS A C 1
ATOM 671 O O . LYS A 1 82 ? -7.643 2.785 -10.644 1.00 95.25 82 LYS A O 1
ATOM 676 N N . LYS A 1 83 ? -8.194 4.048 -8.873 1.00 92.31 83 LYS A N 1
ATOM 677 C CA . LYS A 1 83 ? -9.260 3.158 -8.359 1.00 92.31 83 LYS A CA 1
ATOM 678 C C . LYS A 1 83 ? -8.805 1.687 -8.249 1.00 92.31 83 LYS A C 1
ATOM 680 O O .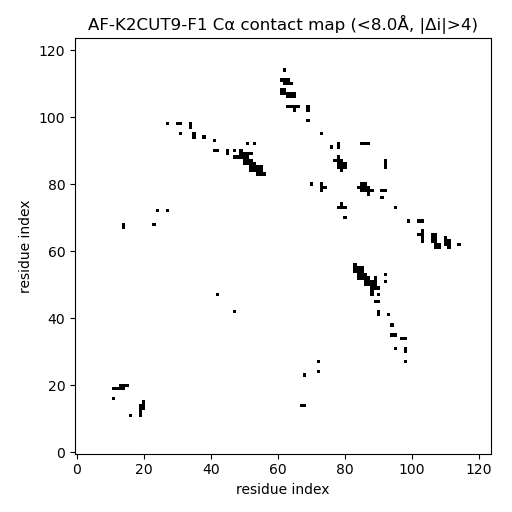 LYS A 1 83 ? -9.459 0.806 -8.797 1.00 92.31 83 LYS A O 1
ATOM 685 N N . LEU A 1 84 ? -7.655 1.440 -7.612 1.00 93.94 84 LEU A N 1
ATOM 686 C CA . LEU A 1 84 ? -7.040 0.103 -7.484 1.00 93.94 84 LEU A CA 1
ATOM 687 C C . LEU A 1 84 ? -6.663 -0.584 -8.812 1.00 93.94 84 LEU A C 1
ATOM 689 O O . LEU A 1 84 ? -6.364 -1.777 -8.840 1.00 93.94 84 LEU A O 1
ATOM 693 N N . LYS A 1 85 ? -6.633 0.170 -9.914 1.00 96.88 85 LYS A N 1
ATOM 694 C CA . LYS A 1 85 ? -6.059 -0.264 -11.186 1.00 96.88 85 LYS A CA 1
ATOM 695 C C . LYS A 1 85 ? -4.663 0.313 -11.333 1.00 96.88 85 LYS A C 1
ATOM 697 O O . LYS A 1 85 ? -4.488 1.519 -11.156 1.00 96.88 85 LYS A O 1
ATOM 702 N N . ILE A 1 86 ? -3.704 -0.538 -11.665 1.00 97.50 86 ILE A N 1
ATOM 703 C CA . ILE A 1 86 ? -2.316 -0.168 -11.929 1.00 97.50 86 ILE A CA 1
ATOM 704 C C . ILE A 1 86 ? -2.102 -0.228 -13.438 1.00 97.50 86 ILE A C 1
ATOM 706 O O . ILE A 1 86 ? -2.413 -1.245 -14.050 1.00 97.50 86 ILE A O 1
ATOM 710 N N . SER A 1 87 ? -1.572 0.836 -14.034 1.00 97.31 87 SER A N 1
ATOM 711 C CA . SER A 1 87 ? -1.234 0.892 -15.460 1.00 97.31 87 SER A CA 1
ATOM 712 C C . SER A 1 87 ? 0.236 1.262 -15.651 1.00 97.31 87 SER A C 1
ATOM 714 O O . SER A 1 87 ? 0.740 2.153 -14.967 1.00 97.31 87 SER A O 1
ATOM 716 N N . GLY A 1 88 ? 0.912 0.620 -16.606 1.00 96.06 88 GLY A N 1
ATOM 717 C CA . GLY A 1 88 ? 2.312 0.903 -16.931 1.00 96.06 88 GLY A CA 1
ATOM 718 C C . GLY A 1 88 ? 2.992 -0.244 -17.675 1.00 96.06 88 GLY A C 1
ATOM 719 O O . GLY A 1 88 ? 2.323 -1.043 -18.335 1.00 96.06 88 GLY A O 1
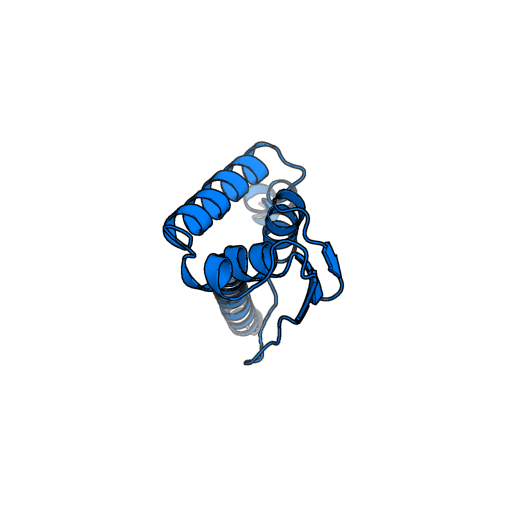ATOM 720 N N . ARG A 1 89 ? 4.327 -0.324 -17.604 1.00 95.00 89 ARG A N 1
ATOM 721 C CA . ARG A 1 89 ? 5.078 -1.428 -18.222 1.00 95.00 89 ARG A CA 1
ATOM 722 C C . ARG A 1 89 ? 4.788 -2.723 -17.475 1.00 95.00 89 ARG A C 1
ATOM 724 O O . ARG A 1 89 ? 4.870 -2.771 -16.253 1.00 95.00 89 ARG A O 1
ATOM 731 N N . SER A 1 90 ? 4.529 -3.791 -18.218 1.00 93.88 90 SER A N 1
ATOM 732 C CA . SER A 1 90 ? 4.140 -5.084 -17.644 1.00 93.88 90 SER A CA 1
ATOM 733 C C . SER A 1 90 ? 5.214 -5.657 -16.72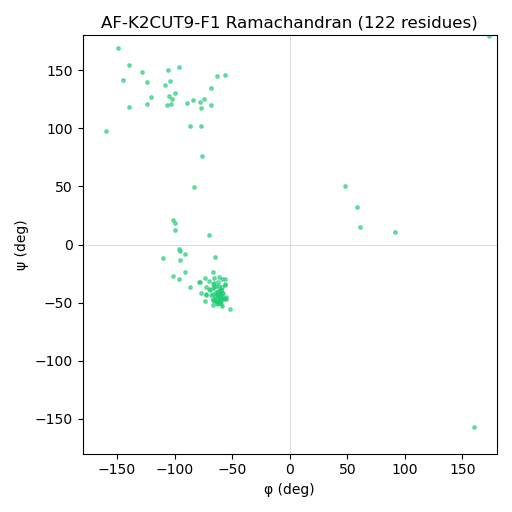1 1.00 93.88 90 SER A C 1
ATOM 735 O O . SER A 1 90 ? 4.896 -6.178 -15.661 1.00 93.88 90 SER A O 1
ATOM 737 N N . ARG A 1 91 ? 6.493 -5.489 -17.081 1.00 91.81 91 ARG A N 1
ATOM 738 C CA . ARG A 1 91 ? 7.619 -5.904 -16.231 1.00 91.81 91 ARG A CA 1
ATOM 739 C C . ARG A 1 91 ? 7.653 -5.150 -14.902 1.00 91.81 91 ARG A C 1
ATOM 741 O O . ARG A 1 91 ? 7.922 -5.762 -13.882 1.00 91.81 91 ARG A O 1
ATOM 748 N N . ASP A 1 92 ? 7.362 -3.852 -14.916 1.00 92.88 92 ASP A N 1
ATOM 749 C CA . ASP A 1 92 ? 7.381 -3.028 -13.705 1.00 92.88 92 ASP A CA 1
ATOM 750 C C . ASP A 1 92 ? 6.178 -3.355 -12.809 1.00 92.88 92 ASP A C 1
ATOM 752 O O . ASP A 1 92 ? 6.322 -3.407 -11.593 1.00 92.88 92 ASP A O 1
ATOM 756 N N . ILE A 1 93 ? 5.011 -3.644 -13.402 1.00 94.50 93 ILE A N 1
ATOM 757 C CA . ILE A 1 93 ? 3.823 -4.110 -12.668 1.00 94.50 93 ILE A CA 1
ATOM 758 C C . ILE A 1 93 ? 4.113 -5.432 -11.947 1.00 94.50 93 ILE A C 1
ATOM 760 O O . ILE A 1 93 ? 3.842 -5.532 -10.753 1.00 94.50 93 ILE A O 1
ATOM 764 N N . LEU A 1 94 ? 4.679 -6.420 -12.648 1.00 92.56 94 LEU A N 1
ATOM 765 C CA . LEU A 1 94 ? 5.008 -7.730 -12.071 1.00 92.56 94 LEU A CA 1
ATOM 766 C C . LEU A 1 94 ? 6.116 -7.633 -11.013 1.00 92.56 94 LEU A C 1
ATOM 768 O O . LEU A 1 94 ? 6.039 -8.293 -9.981 1.00 92.56 94 LEU A O 1
ATOM 772 N N . LEU A 1 95 ? 7.104 -6.761 -11.231 1.00 92.06 95 LEU A N 1
ATOM 773 C CA . LEU A 1 95 ? 8.197 -6.516 -10.290 1.00 92.06 95 LEU A CA 1
ATOM 774 C C . LEU A 1 95 ? 7.686 -6.087 -8.909 1.00 92.06 95 LEU A C 1
ATOM 776 O O . LEU A 1 95 ? 8.170 -6.575 -7.892 1.00 92.06 95 LEU A O 1
ATOM 780 N N . VAL A 1 96 ? 6.727 -5.158 -8.872 1.00 93.94 96 VAL A N 1
ATOM 781 C CA . VAL A 1 96 ? 6.219 -4.585 -7.614 1.00 93.94 96 VAL A CA 1
ATOM 782 C C . VAL A 1 96 ? 5.018 -5.340 -7.045 1.00 93.94 96 VAL A C 1
ATOM 784 O O . VAL A 1 96 ? 4.593 -5.037 -5.931 1.00 93.94 96 VAL A O 1
ATOM 787 N N . GLU A 1 97 ? 4.455 -6.299 -7.786 1.00 94.31 97 GLU A N 1
ATOM 788 C CA . GLU A 1 97 ? 3.195 -6.975 -7.459 1.00 94.31 97 GLU A CA 1
ATOM 789 C C . GLU A 1 97 ? 3.196 -7.534 -6.034 1.00 94.31 97 GLU A C 1
ATOM 791 O O . GLU A 1 97 ? 2.329 -7.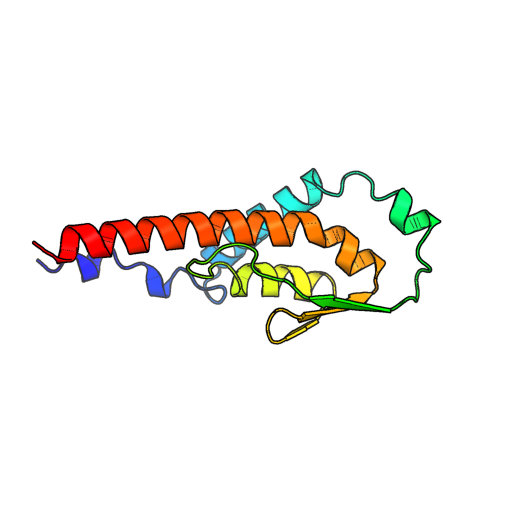193 -5.225 1.00 94.31 97 GLU A O 1
ATOM 796 N N . ARG A 1 98 ? 4.194 -8.363 -5.710 1.00 93.69 98 ARG A N 1
ATOM 797 C CA . ARG A 1 98 ? 4.276 -9.047 -4.417 1.00 93.69 98 ARG A CA 1
ATOM 798 C C . ARG A 1 98 ? 4.422 -8.061 -3.267 1.00 93.69 98 ARG A C 1
ATOM 800 O O . ARG A 1 98 ? 3.684 -8.152 -2.290 1.00 93.69 98 ARG A O 1
ATOM 807 N N . THR A 1 99 ? 5.295 -7.073 -3.418 1.00 94.62 99 THR A N 1
ATOM 808 C CA . THR A 1 99 ? 5.512 -6.043 -2.401 1.00 94.62 99 THR A CA 1
ATOM 809 C C . THR A 1 99 ? 4.252 -5.206 -2.168 1.00 94.62 99 THR A C 1
ATOM 811 O O . THR A 1 99 ? 3.883 -4.956 -1.017 1.00 94.62 99 THR A O 1
ATOM 814 N N . VAL A 1 100 ? 3.543 -4.817 -3.236 1.00 95.81 100 VAL A N 1
ATOM 815 C CA . VAL A 1 100 ? 2.274 -4.074 -3.145 1.00 95.81 100 VAL A CA 1
ATOM 816 C C . VAL A 1 100 ? 1.199 -4.906 -2.447 1.00 95.81 100 VAL A C 1
ATOM 818 O O . VAL A 1 100 ? 0.555 -4.408 -1.522 1.00 95.81 100 VAL A O 1
ATOM 821 N N . LEU A 1 101 ? 1.016 -6.169 -2.847 1.00 95.25 101 LEU A N 1
ATOM 822 C CA . LEU A 1 101 ? 0.010 -7.052 -2.255 1.00 95.25 101 LEU A CA 1
ATOM 823 C C . LEU A 1 101 ? 0.307 -7.343 -0.783 1.00 95.25 101 LEU A C 1
ATOM 825 O O . LEU A 1 101 ? -0.578 -7.159 0.050 1.00 95.25 101 LEU A O 1
ATOM 829 N N . ASN A 1 102 ? 1.542 -7.716 -0.447 1.00 94.75 102 ASN A N 1
ATOM 830 C CA . ASN A 1 102 ? 1.949 -8.003 0.930 1.00 94.75 102 ASN A CA 1
ATOM 831 C C . ASN A 1 102 ? 1.745 -6.788 1.844 1.00 94.75 102 ASN A C 1
ATOM 833 O O . ASN A 1 102 ? 1.224 -6.914 2.955 1.00 94.75 102 ASN A O 1
ATOM 837 N N . THR A 1 103 ? 2.106 -5.595 1.360 1.00 95.44 103 THR A N 1
ATOM 838 C CA . THR A 1 103 ? 1.920 -4.346 2.109 1.00 95.44 103 THR A CA 1
ATOM 839 C C . THR A 1 103 ? 0.439 -4.061 2.352 1.00 95.44 103 THR A C 1
ATOM 841 O O . THR A 1 103 ? 0.034 -3.849 3.497 1.00 95.44 103 THR A O 1
ATOM 844 N N . LEU A 1 104 ? -0.386 -4.101 1.299 1.00 96.31 104 LEU A N 1
ATOM 845 C CA . LEU A 1 104 ? -1.826 -3.852 1.406 1.00 96.31 104 LEU A CA 1
ATOM 846 C C . LEU A 1 104 ? -2.517 -4.865 2.316 1.00 96.31 104 LEU A C 1
ATOM 848 O O . LEU A 1 104 ? -3.330 -4.471 3.148 1.00 96.31 104 LEU A O 1
ATOM 852 N N . GLN A 1 105 ? -2.193 -6.152 2.186 1.00 95.75 105 GLN A N 1
ATOM 853 C CA . GLN A 1 105 ? -2.764 -7.216 3.011 1.00 95.75 105 GLN A CA 1
ATOM 854 C C . GLN A 1 105 ? -2.442 -7.008 4.488 1.00 95.75 105 GLN A C 1
ATOM 856 O O . GLN A 1 105 ? -3.346 -7.036 5.322 1.00 95.75 105 GLN A O 1
ATOM 861 N N . ARG A 1 106 ? -1.172 -6.744 4.817 1.00 95.75 106 ARG A N 1
ATOM 862 C CA . ARG A 1 106 ? -0.737 -6.527 6.200 1.00 95.75 106 ARG A CA 1
ATOM 863 C C . ARG A 1 106 ? -1.417 -5.306 6.819 1.00 95.75 106 ARG A C 1
ATOM 865 O O . ARG A 1 106 ? -1.979 -5.412 7.907 1.00 95.75 106 ARG A O 1
ATOM 872 N N . LEU A 1 107 ? -1.392 -4.162 6.134 1.00 96.44 107 LEU A N 1
ATOM 873 C CA . LEU A 1 107 ? -1.973 -2.919 6.652 1.00 96.44 107 LEU A CA 1
ATOM 874 C C . LEU A 1 107 ? -3.498 -3.008 6.765 1.00 96.44 107 LEU A C 1
ATOM 876 O O . LEU A 1 107 ? -4.064 -2.626 7.789 1.00 96.44 107 LEU A O 1
ATOM 880 N N . SER A 1 108 ? -4.159 -3.578 5.757 1.00 97.31 108 SER A N 1
ATOM 881 C CA . SER A 1 108 ? -5.612 -3.789 5.775 1.00 97.31 108 SER A CA 1
ATOM 882 C C . SER A 1 108 ? -6.027 -4.788 6.857 1.00 97.31 108 SER A C 1
ATOM 884 O O . SER A 1 108 ? -7.051 -4.598 7.512 1.00 97.31 108 SER A O 1
ATOM 886 N N . GLY A 1 109 ? -5.223 -5.827 7.106 1.00 97.06 109 GLY A N 1
ATOM 887 C CA . GLY A 1 109 ? -5.441 -6.780 8.195 1.00 97.06 109 GLY A CA 1
ATOM 888 C C . GLY A 1 109 ? -5.408 -6.103 9.565 1.00 97.06 109 GLY A C 1
ATOM 889 O O . GLY A 1 109 ? -6.347 -6.256 10.346 1.00 97.06 109 GLY A O 1
ATOM 890 N N . ILE A 1 110 ? -4.383 -5.283 9.822 1.00 96.81 110 ILE A N 1
ATOM 891 C CA . ILE A 1 110 ? -4.274 -4.488 11.055 1.00 96.81 110 ILE A CA 1
ATOM 892 C C . ILE A 1 110 ? -5.490 -3.565 11.199 1.00 96.81 110 ILE A C 1
ATOM 894 O O . ILE A 1 110 ? -6.187 -3.628 12.208 1.00 96.81 110 ILE A O 1
ATOM 898 N N . ALA A 1 111 ? -5.803 -2.769 10.171 1.00 96.94 111 ALA A N 1
ATOM 899 C CA . ALA A 1 111 ? -6.924 -1.829 10.203 1.00 96.94 111 ALA A CA 1
ATOM 900 C C . ALA A 1 111 ? -8.276 -2.524 10.445 1.00 96.94 111 ALA A C 1
ATOM 902 O O . ALA A 1 111 ? -9.113 -2.033 11.207 1.00 96.94 111 ALA A O 1
ATOM 903 N N . THR A 1 112 ? -8.480 -3.693 9.834 1.00 97.50 112 THR A N 1
ATOM 904 C CA . THR A 1 112 ? -9.699 -4.494 9.998 1.00 97.50 112 THR A CA 1
ATOM 905 C C . THR A 1 112 ? -9.835 -5.009 11.427 1.00 97.50 112 THR A C 1
ATOM 907 O O . THR A 1 112 ? -10.891 -4.837 12.038 1.00 97.50 112 THR A O 1
ATOM 910 N N . LEU A 1 113 ? -8.773 -5.596 11.989 1.00 97.25 113 LEU A N 1
ATOM 911 C CA . LEU A 1 113 ? -8.776 -6.098 13.366 1.00 97.25 113 LEU A CA 1
ATOM 912 C C . LEU A 1 113 ? -8.969 -4.960 14.376 1.00 97.25 113 LEU A C 1
ATOM 914 O O . LEU A 1 113 ? -9.787 -5.081 15.288 1.00 97.25 113 LEU A O 1
ATOM 918 N N . THR A 1 114 ? -8.300 -3.821 14.180 1.00 95.56 114 THR A N 1
ATOM 919 C CA . THR A 1 114 ? -8.486 -2.631 15.019 1.00 95.56 114 THR A CA 1
ATOM 920 C C . THR A 1 114 ? -9.930 -2.134 14.968 1.00 95.56 114 THR A C 1
ATOM 922 O O . THR A 1 114 ? -10.525 -1.896 16.018 1.00 95.56 114 THR A O 1
ATOM 925 N N . GLN A 1 115 ? -10.543 -2.038 13.782 1.00 95.75 115 GLN A N 1
ATOM 926 C CA . GLN A 1 115 ? -11.950 -1.646 13.661 1.00 95.75 115 GLN A CA 1
ATOM 927 C C . GLN A 1 115 ? -12.877 -2.617 14.408 1.00 95.75 115 GLN A C 1
ATOM 929 O O . GLN A 1 115 ? -13.816 -2.182 15.077 1.00 95.75 115 GLN A O 1
ATOM 934 N N . GLN A 1 116 ? -12.630 -3.925 14.311 1.00 95.31 116 GLN A N 1
ATOM 935 C CA . GLN A 1 116 ? -13.419 -4.930 15.026 1.00 95.31 116 GLN A CA 1
ATOM 936 C C . GLN A 1 116 ? -13.302 -4.773 16.546 1.00 95.31 116 GLN A C 1
ATOM 938 O O . GLN A 1 116 ? -14.315 -4.846 17.239 1.00 95.31 116 GLN A O 1
ATOM 943 N N . LEU A 1 117 ? -12.097 -4.523 17.065 1.00 94.94 117 LEU A N 1
ATOM 944 C CA . LEU A 1 117 ? -11.871 -4.281 18.491 1.00 94.94 117 LEU A CA 1
ATOM 945 C C . LEU A 1 117 ? -12.575 -3.008 18.967 1.00 94.94 117 LEU A C 1
ATOM 947 O O . LEU A 1 117 ? -13.317 -3.059 19.944 1.00 94.94 117 LEU A O 1
ATOM 951 N N . VAL A 1 118 ? -12.430 -1.897 18.239 1.00 93.44 118 VAL A N 1
ATOM 952 C CA . VAL A 1 118 ? -13.110 -0.629 18.560 1.00 93.44 118 VAL A CA 1
ATOM 953 C C . VAL A 1 118 ? -14.628 -0.811 18.589 1.00 93.44 118 VAL A C 1
ATOM 955 O O . VAL A 1 118 ? -15.283 -0.328 19.506 1.00 93.44 118 VAL A O 1
ATOM 958 N N . ARG A 1 119 ? -15.199 -1.564 17.639 1.00 93.25 119 ARG A N 1
ATOM 959 C CA . ARG A 1 119 ? -16.639 -1.882 17.621 1.00 93.25 119 ARG A CA 1
ATOM 960 C C . ARG A 1 119 ? -17.089 -2.751 18.797 1.00 93.25 119 ARG A C 1
ATOM 962 O O . ARG A 1 119 ? -18.233 -2.628 19.220 1.00 93.25 119 ARG A O 1
ATOM 969 N N . LYS A 1 120 ? -16.233 -3.653 19.287 1.00 93.31 120 LYS A N 1
ATOM 970 C CA . LYS A 1 120 ? -16.530 -4.494 20.457 1.00 93.31 120 LYS A CA 1
ATOM 971 C C . LYS A 1 120 ? -16.483 -3.688 21.753 1.00 93.31 120 LYS A C 1
ATOM 973 O O . LYS A 1 120 ? -17.361 -3.860 22.586 1.00 93.31 120 LYS A O 1
ATOM 978 N N . VAL A 1 121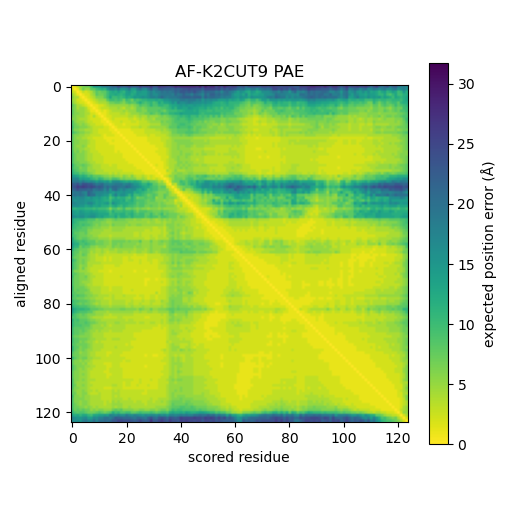 ? -15.486 -2.815 21.901 1.00 92.44 121 VAL A N 1
ATOM 979 C CA . VAL A 1 121 ? -15.290 -2.011 23.117 1.00 92.44 121 VAL A CA 1
ATOM 980 C C . VAL A 1 121 ? -16.266 -0.839 23.184 1.00 92.44 121 VAL A C 1
ATOM 982 O O . VAL A 1 121 ? -16.848 -0.621 24.231 1.00 92.44 121 VAL A O 1
ATOM 985 N N . GLY A 1 122 ? -16.527 -0.136 22.078 1.00 74.50 122 GLY A N 1
ATOM 986 C CA . GLY A 1 122 ? -17.454 1.008 22.044 1.00 74.50 122 GLY A CA 1
ATOM 987 C C . GLY A 1 122 ? -18.941 0.656 22.206 1.00 74.50 122 GLY A C 1
ATOM 988 O O . GLY A 1 122 ? -19.791 1.508 21.969 1.00 74.50 122 GLY A O 1
ATOM 989 N N . ARG A 1 123 ? -19.257 -0.605 22.531 1.00 57.59 123 ARG A N 1
ATOM 990 C CA . ARG A 1 123 ? -20.588 -1.071 22.952 1.00 57.59 123 ARG A CA 1
ATOM 991 C C . ARG A 1 123 ? -20.744 -1.143 24.478 1.00 57.59 123 ARG A C 1
ATOM 993 O O . ARG A 1 123 ? -21.836 -1.476 24.930 1.00 57.59 123 ARG A O 1
ATOM 1000 N N . TYR A 1 124 ? -19.681 -0.863 25.227 1.00 45.59 124 TYR A N 1
ATOM 1001 C CA . TYR A 1 124 ? -19.694 -0.606 26.668 1.00 45.59 124 TYR A CA 1
ATOM 1002 C C . TYR A 1 124 ? -19.625 0.901 26.915 1.00 45.59 124 TYR A C 1
ATOM 1004 O O . TYR A 1 124 ? -20.215 1.338 27.924 1.00 45.59 124 TYR A O 1
#

Foldseek 3Di:
DDPCVVPVCVVCCDCVHPVNVVVLCVVLVVLLCVQPVDPPPCVVPPDQPDKDKDADDDPDDFAWDDPVSVCVVCVVLVWDDDPRMIIDGPVSCVSSVVSSVVRRCVGRVVRRVVVVVCVVVVVD

Nearest PDB structures (foldseek):
  8rka-assembly1_A  TM=2.399E-01  e=1.017E+00  Pseudomonas phage JBD30
  3thx-assembly1_A  TM=2.242E-01  e=1.155E+00  Homo sapiens
  6pxl-assembly1_B  TM=2.802E-01  e=4.650E+00  Escherichia coli

pLDDT: mean 89.88, std 10.05, range [45.59, 97.5]

Solvent-accessible surface area (backbone atoms only — not comparable to full-atom values): 7263 Å² total; per-residue (Å²): 133,66,65,61,79,79,67,64,52,70,87,52,73,33,79,85,32,67,71,43,33,51,52,52,49,56,51,54,53,49,47,38,55,70,73,46,74,71,68,61,63,52,68,73,73,47,63,92,81,41,65,46,75,48,71,72,76,84,93,66,94,74,40,88,36,53,65,67,63,45,46,51,54,33,49,77,63,67,30,46,79,54,94,59,27,40,38,36,43,40,61,55,52,62,60,44,41,63,47,47,50,54,48,32,52,53,40,14,50,52,49,30,53,50,51,53,49,50,60,61,54,76,74,113

Mean predicted aligned error: 5.55 Å

Radius of gyration: 17.43 Å; Cα contacts (8 Å, |Δi|>4): 107; chains: 1; bounding box: 37×31×55 Å

Secondary structure (DSSP, 8-state):
--HHHHH--TTTSSTTSHHHHHHHHHHHHHHHHHH-TT-HHHHHHS-TT-EEEEE---SS------HHHHHHHHHHTTPEEETTEEEEEHHHHHHHHHHHHHHHHHHHHHHHHHHHHHHHHTT-